Protein AF-W1NMY5-F1 (afdb_monomer)

Radius of gyration: 43.4 Å; Cα contacts (8 Å, |Δi|>4): 80; chains: 1; bounding box: 85×50×129 Å

Mean predicted aligned error: 15.58 Å

Nearest PDB structures (foldseek):
  3g6b-assembly1_B  TM=6.110E-01  e=5.376E+00  Thermotoga maritima

pLDDT: mean 74.25, std 14.51, range [40.91, 95.62]

Solvent-accessible surface area (backbone atoms only — not comparable to full-atom values): 8880 Å² total; per-residue (Å²): 126,64,67,64,58,52,50,52,48,57,69,36,95,68,11,83,88,34,68,75,36,53,55,42,55,57,51,40,54,59,50,50,52,56,57,65,51,65,79,53,67,64,84,82,57,58,66,71,58,32,52,48,42,20,53,49,13,50,54,45,26,56,51,30,68,69,44,83,81,67,41,67,62,50,24,51,51,20,46,50,36,18,52,54,20,47,51,55,45,53,56,38,50,56,53,49,51,53,50,50,53,51,50,53,51,51,52,52,49,52,53,51,48,54,48,52,54,51,50,54,52,49,54,53,49,54,56,49,54,57,51,52,52,58,52,50,52,52,52,51,59,62,62,72,67,64,73,90,68,72,64,66,64,61,62,71,67,75,79,118

InterPro domains:
  IPR005336 Mitochondrial pyruvate carrier [PF03650] (6-102)

Foldseek 3Di:
DVVVVVVCQCPPPCHPVDPNVVVLVVVVVVLVVLVVCVVPDLVPDDQVVLVCQLVQLVVQLVVQCVDPPRRVSSNVSSVSSNVSSVVSNVVNCVVVVVVVVVVVVVVVVVVVVVVVVVVVVVVVVVVVVVVVVVVVVVVVVVVVPPDPPPVVVVVVVVPD

Structure (mmCIF, N/CA/C/O backbone):
data_AF-W1NMY5-F1
#
_entry.id   AF-W1NMY5-F1
#
loop_
_atom_site.group_PDB
_atom_site.id
_atom_site.type_symbol
_atom_site.label_atom_id
_atom_site.label_alt_id
_atom_site.label_comp_id
_atom_site.label_asym_id
_atom_site.label_entity_i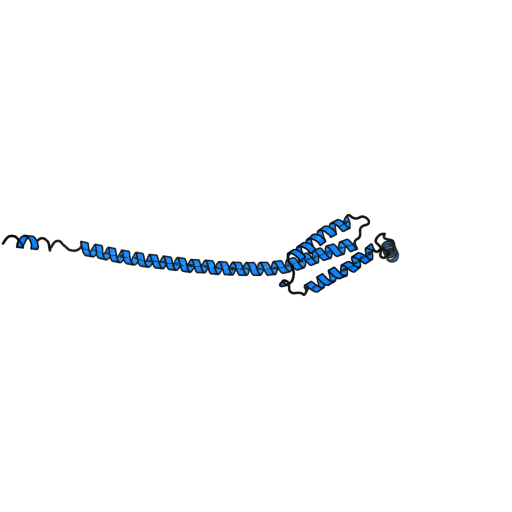d
_atom_site.label_seq_id
_atom_site.pdbx_PDB_ins_code
_atom_site.Cartn_x
_atom_site.Cartn_y
_atom_site.Cartn_z
_atom_site.occupancy
_atom_site.B_iso_or_equiv
_atom_site.auth_seq_id
_atom_site.auth_comp_id
_atom_site.auth_asym_id
_atom_site.auth_atom_id
_atom_site.pdbx_PDB_model_num
ATOM 1 N N . MET A 1 1 ? 9.722 -13.259 -41.311 1.00 47.62 1 MET A N 1
ATOM 2 C CA . MET A 1 1 ? 9.872 -11.933 -40.653 1.00 47.62 1 MET A CA 1
ATOM 3 C C . MET A 1 1 ? 10.297 -11.984 -39.169 1.00 47.62 1 MET A C 1
ATOM 5 O O . MET A 1 1 ? 10.296 -10.944 -38.522 1.00 47.62 1 MET A O 1
ATOM 9 N N . ALA A 1 2 ? 10.711 -13.133 -38.611 1.00 52.50 2 ALA A N 1
ATOM 10 C CA . ALA A 1 2 ? 11.241 -13.202 -37.238 1.00 52.50 2 ALA A CA 1
ATOM 11 C C . ALA A 1 2 ? 12.734 -12.809 -37.148 1.00 52.50 2 ALA A C 1
ATOM 13 O O . ALA A 1 2 ? 13.127 -12.108 -36.220 1.00 52.50 2 ALA A O 1
ATOM 14 N N . GLY A 1 3 ? 13.543 -13.171 -38.155 1.00 55.91 3 GLY A N 1
ATOM 15 C CA . GLY A 1 3 ? 14.987 -12.889 -38.183 1.00 55.91 3 GLY A CA 1
ATOM 16 C C . GLY A 1 3 ? 15.341 -11.398 -38.165 1.00 55.91 3 GLY A C 1
ATOM 17 O O . GLY A 1 3 ? 16.210 -10.992 -37.406 1.00 55.91 3 GLY A O 1
ATOM 18 N N . ALA A 1 4 ? 14.601 -10.559 -38.901 1.00 59.00 4 ALA A N 1
ATOM 19 C CA . ALA A 1 4 ? 14.847 -9.112 -38.953 1.00 59.00 4 ALA A CA 1
ATOM 20 C C . ALA A 1 4 ? 14.563 -8.401 -37.616 1.00 59.00 4 ALA A C 1
ATOM 22 O O . ALA A 1 4 ? 15.298 -7.496 -37.228 1.00 59.00 4 ALA A O 1
ATOM 23 N N . LYS A 1 5 ? 13.535 -8.839 -36.871 1.00 58.06 5 LYS A N 1
ATOM 24 C CA . LYS A 1 5 ? 13.238 -8.309 -35.529 1.00 58.06 5 LYS A CA 1
ATOM 25 C C . LYS A 1 5 ? 14.275 -8.762 -34.501 1.00 58.06 5 LYS A C 1
ATOM 27 O O . 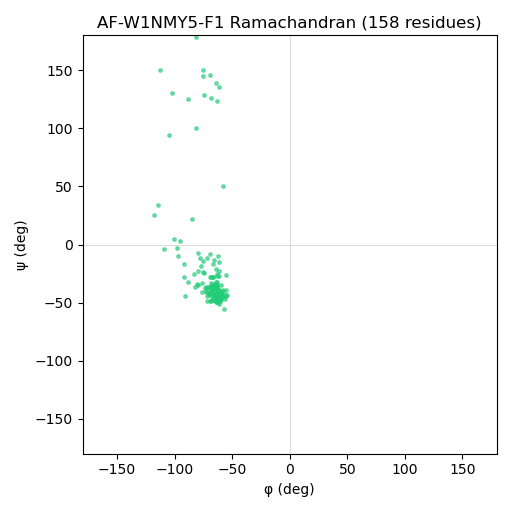LYS A 1 5 ? 14.655 -7.973 -33.644 1.00 58.06 5 LYS A O 1
ATOM 32 N N . LEU A 1 6 ? 14.770 -9.997 -34.619 1.00 60.41 6 LEU A N 1
ATOM 33 C CA . LEU A 1 6 ? 15.844 -10.513 -33.770 1.00 60.41 6 LEU A CA 1
ATOM 34 C C . LEU A 1 6 ? 17.173 -9.782 -34.038 1.00 60.41 6 LEU A C 1
ATOM 36 O O . LEU A 1 6 ? 17.835 -9.372 -33.092 1.00 60.41 6 LEU A O 1
ATOM 40 N N . GLN A 1 7 ? 17.521 -9.532 -35.307 1.00 58.66 7 GLN A N 1
ATOM 41 C CA . GLN A 1 7 ? 18.692 -8.730 -35.694 1.00 58.66 7 GLN A CA 1
ATOM 42 C C . GLN A 1 7 ? 18.581 -7.273 -35.225 1.00 58.66 7 GLN A C 1
ATOM 44 O O . GLN A 1 7 ? 19.566 -6.707 -34.755 1.00 58.66 7 GLN A O 1
ATOM 49 N N . ALA A 1 8 ? 17.389 -6.673 -35.304 1.00 59.28 8 ALA A N 1
ATOM 50 C CA . ALA A 1 8 ? 17.136 -5.322 -34.802 1.00 59.28 8 ALA A CA 1
ATOM 51 C C . ALA A 1 8 ? 17.247 -5.233 -33.267 1.00 59.28 8 ALA A C 1
ATOM 53 O O . ALA A 1 8 ? 17.790 -4.260 -32.750 1.00 59.28 8 ALA A O 1
ATOM 54 N N . LEU A 1 9 ? 16.800 -6.262 -32.536 1.00 60.66 9 LEU A N 1
ATOM 55 C CA . LEU A 1 9 ? 17.002 -6.379 -31.085 1.00 60.66 9 LEU A CA 1
ATOM 56 C C . LEU A 1 9 ? 18.479 -6.619 -30.720 1.00 60.66 9 LEU A C 1
ATOM 58 O O . LEU A 1 9 ? 18.944 -6.132 -29.691 1.00 60.66 9 LEU A O 1
ATOM 62 N N . TRP A 1 10 ? 19.227 -7.329 -31.569 1.00 58.88 10 TRP A N 1
ATOM 63 C CA . TRP A 1 10 ? 20.645 -7.649 -31.364 1.00 58.88 10 TRP A CA 1
ATOM 64 C C . TRP A 1 10 ? 21.587 -6.466 -31.630 1.00 58.88 10 TRP A C 1
ATOM 66 O O . TRP A 1 10 ? 22.610 -6.332 -30.959 1.00 58.88 10 TRP A O 1
ATOM 76 N N . ASN A 1 11 ? 21.236 -5.599 -32.584 1.00 58.00 11 ASN A N 1
ATOM 77 C CA . ASN A 1 11 ? 22.013 -4.412 -32.958 1.00 58.00 11 ASN A CA 1
ATOM 78 C C . ASN A 1 11 ? 21.540 -3.120 -32.265 1.00 58.00 11 ASN A C 1
ATOM 80 O O . ASN A 1 11 ? 22.076 -2.048 -32.539 1.00 58.00 11 ASN A O 1
ATOM 84 N N . HIS A 1 12 ? 20.548 -3.190 -31.371 1.00 60.50 12 HIS A N 1
ATOM 85 C CA . HIS A 1 12 ? 20.097 -2.025 -30.611 1.00 60.50 12 HIS A CA 1
ATOM 86 C C . HIS A 1 12 ? 21.233 -1.519 -29.690 1.00 60.50 12 HIS A C 1
ATOM 88 O O . HIS A 1 12 ? 21.888 -2.339 -29.043 1.00 60.50 12 HIS A O 1
ATOM 94 N N . PRO A 1 13 ? 21.460 -0.196 -29.546 1.00 56.16 13 PRO A N 1
ATOM 95 C CA . PRO A 1 13 ? 22.507 0.355 -28.666 1.00 56.16 13 PRO A CA 1
ATOM 96 C C . PRO A 1 13 ? 22.315 -0.003 -27.176 1.00 56.16 13 PRO A C 1
ATOM 98 O O . PRO A 1 13 ? 23.243 0.093 -26.379 1.00 56.16 13 PRO A O 1
ATOM 101 N N . ALA A 1 14 ? 21.123 -0.482 -26.805 1.00 53.84 14 ALA A N 1
ATOM 102 C CA . ALA A 1 14 ? 20.806 -1.102 -25.512 1.00 53.84 14 ALA A CA 1
ATOM 103 C C . ALA A 1 14 ? 20.433 -2.599 -25.646 1.00 53.84 14 ALA A C 1
ATOM 105 O O . ALA A 1 14 ? 19.525 -3.083 -24.974 1.00 53.84 14 ALA A O 1
ATOM 106 N N . GLY A 1 15 ? 21.051 -3.303 -26.594 1.00 54.94 15 GLY A N 1
ATOM 107 C CA . GLY A 1 15 ? 20.841 -4.726 -26.861 1.00 54.94 15 GLY A CA 1
ATOM 108 C C . GLY A 1 15 ? 21.636 -5.647 -25.920 1.00 54.94 15 GLY A C 1
ATOM 109 O O . GLY A 1 15 ? 22.427 -5.177 -25.101 1.00 54.94 15 GLY A O 1
ATOM 110 N N . PRO A 1 16 ? 21.490 -6.977 -26.053 1.00 56.91 16 PRO A N 1
ATOM 111 C CA . PRO A 1 16 ? 22.089 -7.979 -25.157 1.00 56.91 16 PRO A CA 1
ATOM 112 C C . PRO A 1 16 ? 23.629 -7.997 -25.131 1.00 56.91 16 PRO A C 1
ATOM 114 O O . PRO A 1 16 ? 24.220 -8.653 -24.273 1.00 56.91 16 PRO A O 1
ATOM 117 N N . LYS A 1 17 ? 24.283 -7.262 -26.041 1.00 54.94 17 LYS A N 1
ATOM 118 C CA . LYS A 1 17 ? 25.737 -7.044 -26.066 1.00 54.94 17 LYS A CA 1
ATOM 119 C C . LYS A 1 17 ? 26.235 -6.005 -25.053 1.00 54.94 17 LYS A C 1
ATOM 121 O O . LYS A 1 17 ? 27.443 -5.900 -24.874 1.00 54.94 17 LYS A O 1
ATOM 126 N N . THR A 1 18 ? 25.359 -5.226 -24.411 1.00 60.62 18 THR A N 1
ATOM 127 C CA . THR A 1 18 ? 25.775 -4.145 -23.502 1.00 60.62 18 THR A CA 1
ATOM 128 C C . THR A 1 18 ? 25.399 -4.426 -22.046 1.00 60.62 18 THR A C 1
ATOM 130 O O . THR A 1 18 ? 24.387 -5.065 -21.742 1.00 60.62 18 THR A O 1
ATOM 133 N N . ILE A 1 19 ? 26.207 -3.905 -21.112 1.00 61.94 19 ILE A N 1
ATOM 134 C CA . ILE A 1 19 ? 25.960 -3.987 -19.659 1.00 61.94 19 ILE A CA 1
ATOM 135 C C . ILE A 1 19 ? 24.575 -3.426 -19.283 1.00 61.94 19 ILE A C 1
ATOM 137 O O . ILE A 1 19 ? 23.961 -3.861 -18.312 1.00 61.94 19 ILE A O 1
ATOM 141 N N . HIS A 1 20 ? 24.038 -2.510 -20.095 1.00 63.06 20 HIS A N 1
ATOM 142 C CA . HIS A 1 20 ? 22.727 -1.892 -19.914 1.00 63.06 20 HIS A CA 1
ATOM 143 C C . HIS A 1 20 ? 21.548 -2.863 -20.068 1.00 63.06 20 HIS A C 1
ATOM 145 O O . HIS A 1 20 ? 20.454 -2.529 -19.617 1.00 63.06 20 HIS A O 1
ATOM 151 N N . PHE A 1 21 ? 21.746 -4.047 -20.657 1.00 63.41 21 PHE A N 1
ATOM 152 C CA . PHE A 1 21 ? 20.745 -5.117 -20.693 1.00 63.41 21 PHE A CA 1
ATOM 153 C C . PHE A 1 21 ? 20.889 -6.078 -19.503 1.00 63.41 21 PHE A C 1
ATOM 155 O O . PHE A 1 21 ? 19.900 -6.411 -18.846 1.00 63.41 21 PHE A O 1
ATOM 162 N N . TRP A 1 22 ? 22.118 -6.483 -19.177 1.00 65.25 22 TRP A N 1
ATOM 163 C CA . TRP A 1 22 ? 22.388 -7.438 -18.098 1.00 65.25 22 TRP A CA 1
ATOM 164 C C . TRP A 1 22 ? 22.197 -6.836 -16.703 1.00 65.25 22 TRP A C 1
ATOM 166 O O . TRP A 1 22 ? 21.595 -7.480 -15.849 1.00 65.25 22 TRP A O 1
ATOM 176 N N . ALA A 1 23 ? 22.611 -5.588 -16.468 1.00 70.31 23 ALA A N 1
ATOM 177 C CA . ALA A 1 23 ? 22.479 -4.952 -15.155 1.00 70.31 23 ALA A CA 1
ATOM 178 C C . ALA A 1 23 ? 21.009 -4.815 -14.687 1.00 70.31 23 ALA A C 1
ATOM 180 O O . ALA A 1 23 ? 20.710 -5.203 -13.555 1.00 70.31 23 ALA A O 1
ATOM 181 N N . PRO A 1 24 ? 20.045 -4.365 -15.521 1.00 69.06 24 PRO A N 1
ATOM 182 C CA . PRO A 1 24 ? 18.628 -4.410 -15.155 1.00 69.06 24 PRO A CA 1
ATOM 183 C C . PRO A 1 24 ? 18.091 -5.837 -15.015 1.00 69.06 24 PRO A C 1
ATOM 185 O O . PRO A 1 24 ? 17.260 -6.086 -14.147 1.00 69.06 24 PRO A O 1
ATOM 188 N N . THR A 1 25 ? 18.589 -6.783 -15.814 1.00 69.38 25 THR A N 1
ATOM 189 C CA . THR A 1 25 ? 18.195 -8.200 -15.729 1.00 69.38 25 THR A CA 1
ATOM 190 C C . THR A 1 25 ? 18.610 -8.827 -14.395 1.00 69.38 25 THR A C 1
ATOM 192 O O . THR A 1 25 ? 17.816 -9.534 -13.786 1.00 69.38 25 THR A O 1
ATOM 195 N N . PHE A 1 26 ? 19.781 -8.492 -13.848 1.00 71.31 26 PHE A N 1
ATOM 196 C CA . PHE A 1 26 ? 20.136 -8.882 -12.477 1.00 71.31 26 PHE A CA 1
ATOM 197 C C . PHE A 1 26 ? 19.275 -8.170 -11.425 1.00 71.31 26 PHE A C 1
ATOM 199 O O . PHE A 1 26 ? 18.886 -8.776 -10.425 1.00 71.31 26 PHE A O 1
ATOM 206 N N . LYS A 1 27 ? 18.891 -6.909 -11.667 1.00 72.62 27 LYS A N 1
ATOM 207 C CA . LYS A 1 27 ? 17.972 -6.163 -10.789 1.00 72.62 27 LYS A CA 1
ATOM 208 C C . LYS A 1 27 ? 16.573 -6.796 -10.718 1.00 72.62 27 LYS A C 1
ATOM 210 O O . LYS A 1 27 ? 15.901 -6.662 -9.692 1.00 72.62 27 LYS A O 1
ATOM 215 N N . TRP A 1 28 ? 16.148 -7.545 -11.740 1.00 73.88 28 TRP A N 1
ATOM 216 C CA . TRP A 1 28 ? 14.925 -8.352 -11.669 1.00 73.88 28 TRP A CA 1
ATOM 217 C C . TRP A 1 28 ? 14.974 -9.428 -10.588 1.00 73.88 28 TRP A C 1
ATOM 219 O O . TRP A 1 28 ? 13.925 -9.730 -10.030 1.00 73.88 28 TRP A O 1
ATOM 229 N N . GLY A 1 29 ? 16.153 -9.933 -10.208 1.00 78.62 29 GLY A N 1
ATOM 230 C CA . GLY A 1 29 ? 16.286 -10.862 -9.081 1.00 78.62 29 GLY A CA 1
ATOM 231 C C . GLY A 1 29 ? 15.753 -10.276 -7.768 1.00 78.62 29 GLY A C 1
ATOM 232 O O . GLY A 1 29 ? 15.033 -10.949 -7.035 1.00 78.62 29 GLY A O 1
ATOM 233 N N . ILE A 1 30 ? 15.997 -8.983 -7.522 1.00 72.69 30 ILE A N 1
ATOM 234 C CA . ILE A 1 30 ? 15.481 -8.263 -6.343 1.00 72.69 30 ILE A CA 1
ATOM 235 C C . ILE A 1 30 ? 13.956 -8.119 -6.423 1.00 72.69 30 ILE A C 1
ATOM 237 O O . ILE A 1 30 ? 13.250 -8.288 -5.431 1.00 72.69 30 ILE A O 1
ATOM 241 N N . SER A 1 31 ? 13.428 -7.836 -7.615 1.00 72.75 31 SER A N 1
ATOM 242 C CA . SER A 1 31 ? 11.978 -7.723 -7.813 1.00 72.75 31 SER A CA 1
ATOM 243 C C . SER A 1 31 ? 11.281 -9.074 -7.648 1.00 72.75 31 SER A C 1
ATOM 245 O O . SER A 1 31 ? 10.222 -9.137 -7.033 1.00 72.75 31 SER A O 1
ATOM 247 N N . LEU A 1 32 ? 11.892 -10.161 -8.127 1.00 77.44 32 LEU A N 1
ATOM 248 C CA . LEU A 1 32 ? 11.370 -11.518 -7.978 1.00 77.44 32 LEU A CA 1
ATOM 249 C C . LEU A 1 32 ? 11.393 -11.972 -6.511 1.00 77.44 32 LEU A C 1
ATOM 251 O O . LEU A 1 32 ? 10.416 -12.548 -6.039 1.00 77.44 32 LEU A O 1
ATOM 255 N N . ALA A 1 33 ? 12.451 -11.637 -5.764 1.00 76.69 33 ALA A N 1
ATOM 256 C CA . ALA A 1 33 ? 12.513 -11.853 -4.318 1.00 76.69 33 ALA A CA 1
ATOM 257 C C . ALA A 1 33 ? 11.410 -11.075 -3.572 1.00 76.69 33 ALA A C 1
ATOM 259 O O . ALA A 1 33 ? 10.728 -11.637 -2.717 1.00 76.69 33 ALA A O 1
ATOM 260 N N . ASN A 1 34 ? 11.153 -9.818 -3.954 1.00 72.38 34 ASN A N 1
ATOM 261 C CA . ASN A 1 34 ? 10.051 -9.025 -3.397 1.00 72.38 34 ASN A CA 1
ATOM 262 C C . ASN A 1 34 ? 8.665 -9.618 -3.697 1.00 72.38 34 ASN A C 1
ATOM 264 O O . ASN A 1 34 ? 7.762 -9.508 -2.865 1.00 72.38 34 ASN A O 1
ATOM 268 N N . VAL A 1 35 ? 8.485 -10.234 -4.871 1.00 74.88 35 VAL A N 1
ATOM 269 C CA . VAL A 1 35 ? 7.246 -10.943 -5.228 1.00 74.88 35 VAL A CA 1
ATOM 270 C C . VAL A 1 35 ? 7.100 -12.228 -4.416 1.00 74.88 35 VAL A C 1
ATOM 272 O O . VAL A 1 35 ? 6.019 -12.492 -3.895 1.00 74.88 35 VAL A O 1
ATOM 275 N N . ALA A 1 36 ? 8.168 -13.013 -4.252 1.00 77.88 36 ALA A N 1
ATOM 276 C CA . ALA A 1 36 ? 8.145 -14.213 -3.413 1.00 77.88 36 ALA A CA 1
ATOM 277 C C . ALA A 1 36 ? 7.788 -13.879 -1.951 1.00 77.88 36 ALA A C 1
ATOM 279 O O . ALA A 1 36 ? 7.033 -14.605 -1.297 1.00 77.88 36 ALA A O 1
ATOM 280 N N . ASP A 1 37 ? 8.233 -12.716 -1.474 1.00 72.19 37 ASP A N 1
ATOM 281 C CA . ASP A 1 37 ? 7.919 -12.194 -0.146 1.00 72.19 37 ASP A CA 1
ATOM 282 C C . ASP A 1 37 ? 6.454 -11.759 0.034 1.00 72.19 37 ASP A C 1
ATOM 284 O O . ASP A 1 37 ? 6.019 -11.543 1.166 1.00 72.19 37 ASP A O 1
ATOM 288 N N . PHE A 1 38 ? 5.632 -11.725 -1.023 1.00 68.94 38 PHE A N 1
ATOM 289 C CA . PHE A 1 38 ? 4.189 -11.476 -0.894 1.00 68.94 38 PHE A CA 1
ATOM 290 C C . PHE A 1 38 ? 3.458 -12.527 -0.060 1.00 68.94 38 PHE A C 1
ATOM 292 O O . PHE A 1 38 ? 2.383 -12.242 0.478 1.00 68.94 38 PHE A O 1
ATOM 299 N N . SER A 1 39 ? 4.022 -13.725 0.058 1.00 70.50 39 SER A N 1
ATOM 300 C CA . SER A 1 39 ? 3.459 -14.804 0.871 1.00 70.50 39 SER A CA 1
ATOM 301 C C . SER A 1 39 ? 3.673 -14.581 2.374 1.00 70.50 39 SER A C 1
ATOM 303 O O . SER A 1 39 ? 3.017 -15.228 3.188 1.00 70.50 39 SER A O 1
ATOM 305 N N . LYS A 1 40 ? 4.559 -13.653 2.770 1.00 71.50 40 LYS A N 1
ATOM 306 C CA . LYS A 1 40 ? 4.840 -13.353 4.180 1.00 71.50 40 LYS A CA 1
ATOM 307 C C . LYS A 1 40 ? 3.704 -12.539 4.825 1.00 71.50 40 LYS A C 1
ATOM 309 O O . LYS A 1 40 ? 3.016 -11.768 4.146 1.00 71.50 40 LYS A O 1
ATOM 314 N N . PRO A 1 41 ? 3.487 -12.690 6.147 1.00 69.12 41 PRO A N 1
ATOM 315 C CA . PRO A 1 41 ? 2.426 -11.983 6.850 1.00 69.12 41 PRO A CA 1
ATOM 316 C C . PRO A 1 41 ? 2.622 -10.458 6.767 1.00 69.12 41 PRO A C 1
ATOM 318 O O . PRO A 1 41 ? 3.731 -9.962 6.998 1.00 69.12 41 PRO A O 1
ATOM 321 N N . PRO A 1 42 ? 1.550 -9.689 6.487 1.00 64.81 42 PRO A N 1
ATOM 322 C CA . PRO A 1 42 ? 1.621 -8.245 6.266 1.00 64.81 42 PRO A CA 1
ATOM 323 C C . PRO A 1 42 ? 2.042 -7.453 7.508 1.00 64.81 42 PRO A C 1
ATOM 325 O O . PRO A 1 42 ? 2.391 -6.281 7.396 1.00 64.81 42 PRO A O 1
ATOM 328 N N . GLU A 1 43 ? 2.042 -8.066 8.689 1.00 63.97 43 GLU A N 1
ATOM 329 C CA . GLU A 1 43 ? 2.468 -7.454 9.951 1.00 63.97 43 GLU A CA 1
ATOM 330 C C . GLU A 1 43 ? 3.970 -7.152 9.969 1.00 63.97 43 GLU A C 1
ATOM 332 O O . GLU A 1 43 ? 4.353 -6.083 10.438 1.00 63.97 43 GLU A O 1
ATOM 337 N N . LYS A 1 44 ? 4.801 -8.002 9.346 1.00 67.50 44 LYS A N 1
ATOM 338 C CA . LYS A 1 44 ? 6.268 -7.844 9.314 1.00 67.50 44 LYS A CA 1
ATOM 339 C C . LYS A 1 44 ? 6.778 -6.824 8.284 1.00 67.50 44 LYS A C 1
ATOM 341 O O . LYS A 1 44 ? 7.963 -6.519 8.264 1.00 67.50 44 LYS A O 1
ATOM 346 N N . ILE A 1 45 ? 5.904 -6.302 7.424 1.00 70.38 45 ILE A N 1
ATOM 347 C CA . ILE A 1 45 ? 6.279 -5.402 6.321 1.00 70.38 45 ILE A CA 1
ATOM 348 C C . ILE A 1 45 ? 6.291 -3.940 6.794 1.00 70.38 45 ILE A C 1
ATOM 350 O O . ILE A 1 45 ? 5.285 -3.448 7.292 1.00 70.38 45 ILE A O 1
ATOM 354 N N . SER A 1 46 ? 7.386 -3.200 6.631 1.00 77.56 46 SER A N 1
ATOM 355 C CA . SER A 1 46 ? 7.462 -1.800 7.084 1.00 77.56 46 SER A CA 1
ATOM 356 C C . SER A 1 46 ? 6.672 -0.836 6.175 1.00 77.56 46 SER A C 1
ATOM 358 O O . SER A 1 46 ? 6.863 -0.818 4.960 1.00 77.56 46 SER A O 1
ATOM 360 N N . TYR A 1 47 ? 5.790 -0.007 6.755 1.00 77.94 47 TYR A N 1
ATOM 361 C CA . TYR A 1 47 ? 5.010 1.021 6.039 1.00 77.94 47 TYR A CA 1
ATOM 362 C C . TYR A 1 47 ? 5.873 2.037 5.269 1.00 77.94 47 TYR A C 1
ATOM 364 O O . TYR A 1 47 ? 5.674 2.174 4.059 1.00 77.94 47 TYR A O 1
ATOM 372 N N . PRO A 1 48 ? 6.831 2.739 5.911 1.00 81.56 48 PRO A N 1
ATOM 373 C CA . PRO A 1 48 ? 7.654 3.730 5.218 1.00 81.56 48 PRO A CA 1
ATOM 374 C C . PRO A 1 48 ? 8.514 3.097 4.123 1.00 81.56 48 PRO A C 1
ATOM 376 O O . PRO A 1 48 ? 8.715 3.708 3.078 1.00 81.56 48 PRO A O 1
ATOM 379 N N . GLN A 1 49 ? 8.953 1.850 4.315 1.00 82.00 49 GLN A N 1
ATOM 380 C CA . GLN A 1 49 ? 9.731 1.122 3.316 1.00 82.00 49 GLN A CA 1
ATOM 381 C C . GLN A 1 49 ? 8.909 0.837 2.054 1.00 82.00 49 GLN A C 1
ATOM 383 O O . GLN A 1 49 ? 9.369 1.130 0.956 1.00 82.00 49 GLN A O 1
ATOM 388 N N . GLN A 1 50 ? 7.678 0.334 2.186 1.00 84.06 50 GLN A N 1
ATOM 389 C CA . GLN A 1 50 ? 6.839 0.049 1.016 1.00 84.06 50 GLN A CA 1
ATOM 390 C C . GLN A 1 50 ? 6.402 1.310 0.276 1.00 84.06 50 GLN A C 1
ATOM 392 O O . GLN A 1 50 ? 6.342 1.304 -0.953 1.00 84.06 50 GLN A O 1
ATOM 397 N N . ILE A 1 51 ? 6.142 2.396 1.007 1.00 86.75 51 ILE A N 1
ATOM 398 C CA . ILE A 1 51 ? 5.863 3.704 0.406 1.00 86.75 51 ILE A CA 1
ATOM 399 C C . ILE A 1 51 ? 7.097 4.198 -0.352 1.00 86.75 51 ILE A C 1
ATOM 401 O O . ILE A 1 51 ? 6.978 4.591 -1.509 1.00 86.75 51 ILE A O 1
ATOM 405 N N . ALA A 1 52 ? 8.290 4.112 0.244 1.00 88.44 52 ALA A N 1
ATOM 406 C CA . ALA A 1 52 ? 9.532 4.486 -0.423 1.00 88.44 52 ALA A CA 1
ATOM 407 C C . ALA A 1 52 ? 9.776 3.651 -1.691 1.00 88.44 52 ALA A C 1
ATOM 409 O O . ALA A 1 52 ? 10.099 4.217 -2.733 1.00 88.44 52 ALA A O 1
ATOM 410 N N . VAL A 1 53 ? 9.564 2.331 -1.653 1.00 86.88 53 VAL A N 1
ATOM 411 C CA . VAL A 1 53 ? 9.703 1.447 -2.828 1.00 86.88 53 VAL A CA 1
ATOM 412 C C . VAL A 1 53 ? 8.696 1.806 -3.924 1.00 86.88 53 VAL A C 1
ATOM 414 O O . VAL A 1 53 ? 9.070 1.896 -5.093 1.00 86.88 53 VAL A O 1
ATOM 417 N N . ALA A 1 54 ? 7.439 2.075 -3.565 1.00 88.00 54 ALA A N 1
ATOM 418 C CA . ALA A 1 54 ? 6.422 2.488 -4.527 1.00 88.00 54 ALA A CA 1
ATOM 419 C C . ALA A 1 54 ? 6.763 3.844 -5.174 1.00 88.00 54 ALA A C 1
ATOM 421 O O . ALA A 1 54 ? 6.776 3.960 -6.400 1.00 88.00 54 ALA A O 1
ATOM 422 N N . CYS A 1 55 ? 7.103 4.851 -4.364 1.00 88.50 55 CYS A N 1
ATOM 423 C CA . CYS A 1 55 ? 7.448 6.192 -4.837 1.00 88.50 55 CYS A CA 1
ATOM 424 C C . CYS A 1 55 ? 8.707 6.185 -5.707 1.00 88.50 55 CYS A C 1
ATOM 426 O O . CYS A 1 55 ? 8.713 6.757 -6.798 1.00 88.50 55 CYS A O 1
ATOM 428 N N . THR A 1 56 ? 9.764 5.503 -5.261 1.00 88.50 56 THR A N 1
ATOM 429 C CA . THR A 1 56 ? 10.995 5.373 -6.048 1.00 88.50 56 THR A CA 1
ATOM 430 C C . THR A 1 56 ? 10.732 4.628 -7.354 1.00 88.50 56 THR A C 1
ATOM 432 O O . THR A 1 56 ? 11.152 5.111 -8.402 1.00 88.50 56 THR A O 1
ATOM 435 N N . GLY A 1 57 ? 9.959 3.538 -7.345 1.00 87.88 57 GLY A N 1
ATOM 436 C CA . GLY A 1 57 ? 9.553 2.837 -8.564 1.00 87.88 57 GLY A CA 1
ATOM 437 C C . GLY A 1 57 ? 8.864 3.756 -9.581 1.00 87.88 57 GLY A C 1
ATOM 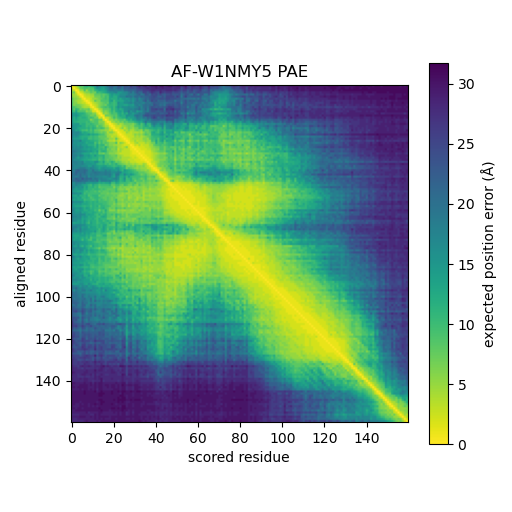438 O O . GLY A 1 57 ? 9.213 3.735 -10.760 1.00 87.88 57 GLY A O 1
ATOM 439 N N . VAL A 1 58 ? 7.952 4.632 -9.147 1.00 89.06 58 VAL A N 1
ATOM 440 C CA . VAL A 1 58 ? 7.267 5.591 -10.038 1.00 89.06 58 VAL A CA 1
ATOM 441 C C . VAL A 1 58 ? 8.230 6.647 -10.595 1.00 89.06 58 VAL A C 1
ATOM 443 O O . VAL A 1 58 ? 8.251 6.884 -11.806 1.00 89.06 58 VAL A O 1
ATOM 446 N N . ILE A 1 59 ? 9.063 7.248 -9.739 1.00 89.62 59 ILE A N 1
ATOM 447 C CA . ILE A 1 59 ? 10.029 8.284 -10.143 1.00 89.62 59 ILE A CA 1
ATOM 448 C C . ILE A 1 59 ? 11.022 7.719 -11.165 1.00 89.62 59 ILE A C 1
ATOM 450 O O . ILE A 1 59 ? 11.224 8.293 -12.239 1.00 89.62 59 ILE A O 1
ATOM 454 N N . TRP A 1 60 ? 11.599 6.553 -10.872 1.00 85.75 60 TRP A N 1
ATOM 455 C CA . TRP A 1 60 ? 12.562 5.901 -11.754 1.00 85.75 60 TRP A CA 1
ATOM 456 C C . TRP A 1 60 ? 11.922 5.368 -13.038 1.00 85.75 60 TRP A C 1
ATOM 458 O O . TRP A 1 60 ? 12.578 5.359 -14.082 1.00 85.75 60 TRP A O 1
ATOM 468 N N . SER A 1 61 ? 10.634 5.009 -13.011 1.00 85.69 61 SER A N 1
ATOM 469 C CA . SER A 1 61 ? 9.881 4.686 -14.230 1.00 85.69 61 SER A CA 1
ATOM 470 C C . SER A 1 61 ? 9.843 5.887 -15.175 1.00 85.69 61 SER A C 1
ATOM 472 O O . SER A 1 61 ? 10.214 5.754 -16.340 1.00 85.69 61 SER A O 1
ATOM 474 N N . ARG A 1 62 ? 9.513 7.089 -14.680 1.00 85.81 62 ARG A N 1
ATOM 475 C CA . ARG A 1 62 ? 9.546 8.309 -15.504 1.00 85.81 62 ARG A CA 1
ATOM 476 C C . ARG A 1 62 ? 10.955 8.596 -16.025 1.00 85.81 62 ARG A C 1
ATOM 478 O O . ARG A 1 62 ? 11.122 8.820 -17.223 1.00 85.81 62 ARG A O 1
ATOM 485 N N . TYR A 1 63 ? 11.962 8.528 -15.158 1.00 82.69 63 TYR A N 1
ATOM 486 C CA . TYR A 1 63 ? 13.346 8.847 -15.516 1.00 82.69 63 TYR A CA 1
ATOM 487 C C . TYR A 1 63 ? 13.911 7.902 -16.595 1.00 82.69 63 TYR A C 1
ATOM 489 O O . TYR A 1 63 ? 14.554 8.349 -17.544 1.00 82.69 63 TYR A O 1
ATOM 497 N N . SER A 1 64 ? 13.577 6.608 -16.535 1.00 80.88 64 SER A N 1
ATOM 498 C CA . SER A 1 64 ? 14.026 5.601 -17.513 1.00 80.88 64 SER A CA 1
ATOM 499 C C . SER A 1 64 ? 13.522 5.824 -18.949 1.00 80.88 64 SER A C 1
ATOM 501 O O . SER A 1 64 ? 14.136 5.337 -19.897 1.00 80.88 64 SER A O 1
ATOM 503 N N . THR A 1 65 ? 12.430 6.579 -19.121 1.00 78.38 65 THR A N 1
ATOM 504 C CA . THR A 1 65 ? 11.853 6.907 -20.441 1.00 78.38 65 THR A CA 1
ATOM 505 C C . THR A 1 65 ? 12.385 8.208 -21.042 1.00 78.38 65 THR A C 1
ATOM 507 O O . THR A 1 65 ? 12.227 8.430 -22.245 1.00 78.38 65 THR A O 1
ATOM 510 N N . ILE A 1 66 ? 13.007 9.055 -20.214 1.00 82.69 66 ILE A N 1
ATOM 511 C CA . ILE A 1 66 ? 13.582 10.350 -20.604 1.00 82.69 66 ILE A CA 1
ATOM 512 C C . ILE A 1 66 ? 15.035 10.179 -21.069 1.00 82.69 66 ILE A C 1
ATOM 514 O O . ILE A 1 66 ? 15.475 10.889 -21.968 1.00 82.69 66 ILE A O 1
ATOM 518 N N . ILE A 1 67 ? 15.771 9.221 -20.497 1.00 77.56 67 ILE A N 1
ATOM 519 C CA . ILE A 1 67 ? 17.156 8.930 -20.888 1.00 77.56 67 ILE A CA 1
ATOM 520 C C . ILE A 1 67 ? 17.186 8.319 -22.302 1.00 77.56 67 ILE A C 1
ATOM 522 O O . ILE A 1 67 ? 16.514 7.323 -22.576 1.00 77.56 67 ILE A O 1
ATOM 526 N N . ILE A 1 68 ? 17.983 8.913 -23.197 1.00 73.50 68 ILE A N 1
ATOM 527 C CA . ILE A 1 68 ? 18.219 8.442 -24.571 1.00 73.50 68 ILE A CA 1
ATOM 528 C C . ILE A 1 68 ? 19.592 7.744 -24.618 1.00 73.50 68 ILE A C 1
ATOM 530 O O . ILE A 1 68 ? 20.565 8.346 -24.166 1.00 73.50 68 ILE A O 1
ATOM 534 N N . PRO A 1 69 ? 19.713 6.521 -25.176 1.00 71.06 69 PRO A N 1
ATOM 535 C CA . PRO A 1 69 ? 18.659 5.697 -25.774 1.00 71.06 69 PRO A CA 1
ATOM 536 C C . PRO A 1 69 ? 17.751 5.027 -24.726 1.00 71.06 69 PRO A C 1
ATOM 538 O O . PRO A 1 69 ? 18.205 4.605 -23.663 1.00 71.06 69 PRO A O 1
ATOM 541 N N . LYS A 1 70 ? 16.456 4.893 -25.047 1.00 69.56 70 LYS A N 1
ATOM 542 C CA . LYS A 1 70 ? 15.437 4.368 -24.121 1.00 69.56 70 LYS A CA 1
ATOM 543 C C . LYS A 1 70 ? 15.720 2.913 -23.736 1.00 69.56 70 LYS A C 1
ATOM 545 O O . LYS A 1 70 ? 15.773 2.039 -24.603 1.00 69.56 70 LYS A O 1
ATOM 550 N N . ASN A 1 71 ? 15.830 2.645 -22.434 1.00 74.75 71 ASN A N 1
ATOM 551 C CA . ASN A 1 71 ? 16.049 1.301 -21.899 1.00 74.75 71 ASN A CA 1
ATOM 552 C C . ASN A 1 71 ? 14.760 0.728 -21.282 1.00 74.75 71 ASN A C 1
ATOM 554 O O . ASN A 1 71 ? 14.450 0.946 -20.109 1.00 74.75 71 ASN A O 1
ATOM 558 N N . TRP A 1 72 ? 14.014 -0.036 -22.083 1.00 74.56 72 TRP A N 1
ATOM 559 C CA . TRP A 1 72 ? 12.724 -0.623 -21.699 1.00 74.56 72 TRP A CA 1
ATOM 560 C C . TRP A 1 72 ? 12.811 -1.631 -20.542 1.00 74.56 72 TRP A C 1
ATOM 562 O O . TRP A 1 72 ? 11.854 -1.771 -19.783 1.00 74.56 72 TRP A O 1
ATOM 572 N N . ASN A 1 73 ? 13.955 -2.297 -20.353 1.00 76.50 73 ASN A N 1
ATOM 573 C CA . ASN A 1 73 ? 14.144 -3.239 -19.244 1.00 76.50 73 ASN A CA 1
ATOM 574 C C . ASN A 1 73 ? 14.212 -2.497 -17.895 1.00 76.50 73 ASN A C 1
ATOM 576 O O . ASN A 1 73 ? 13.549 -2.868 -16.925 1.00 76.50 73 ASN A O 1
ATOM 580 N N . LEU A 1 74 ? 14.930 -1.367 -17.867 1.00 76.44 74 LEU A N 1
ATOM 581 C CA . LEU A 1 74 ? 14.982 -0.488 -16.700 1.00 76.44 74 LEU A CA 1
ATOM 582 C C . LEU A 1 74 ? 13.602 0.106 -16.380 1.00 76.44 74 LEU A C 1
ATOM 584 O O . LEU A 1 74 ? 13.235 0.217 -15.214 1.00 76.44 74 LEU A O 1
ATOM 588 N N . PHE A 1 75 ? 12.813 0.450 -17.396 1.00 82.19 75 PHE A N 1
ATOM 589 C CA . PHE A 1 75 ? 11.430 0.875 -17.190 1.00 82.19 75 PHE A CA 1
ATOM 590 C C . PHE A 1 75 ? 10.591 -0.237 -16.548 1.00 82.19 75 PHE A C 1
ATOM 592 O O . PHE A 1 75 ? 9.976 -0.027 -15.503 1.00 82.19 75 PHE A O 1
ATOM 599 N N . SER A 1 76 ? 10.627 -1.444 -17.118 1.00 82.81 76 SER A N 1
ATOM 600 C CA . SER A 1 76 ? 9.795 -2.557 -16.661 1.00 82.81 76 SER A CA 1
ATOM 601 C C . SER A 1 76 ? 10.093 -2.980 -15.220 1.00 82.81 76 SER A C 1
ATOM 603 O O . SER A 1 76 ? 9.155 -3.258 -14.476 1.00 82.81 76 SER A O 1
ATOM 605 N N . VAL A 1 77 ? 11.363 -2.992 -14.795 1.00 82.75 77 VAL A N 1
ATOM 606 C CA . VAL A 1 77 ? 11.713 -3.342 -13.406 1.00 82.75 77 VAL A CA 1
ATOM 607 C C . VAL A 1 77 ? 11.229 -2.281 -12.410 1.00 82.75 77 VAL A C 1
ATOM 609 O O . VAL A 1 77 ? 10.759 -2.620 -11.329 1.00 82.75 77 VAL A O 1
ATOM 612 N N . ASN A 1 78 ? 11.277 -0.993 -12.766 1.00 85.62 78 ASN A N 1
ATOM 613 C CA . ASN A 1 78 ? 10.800 0.085 -11.892 1.00 85.62 78 ASN A CA 1
ATOM 614 C C . ASN A 1 78 ? 9.269 0.116 -11.793 1.00 85.62 78 ASN A C 1
ATOM 616 O O . ASN A 1 78 ? 8.738 0.319 -10.700 1.00 85.62 78 ASN A O 1
ATOM 620 N N . VAL A 1 79 ? 8.564 -0.176 -12.890 1.00 86.50 79 VAL A N 1
ATOM 621 C CA . VAL A 1 79 ? 7.104 -0.352 -12.883 1.00 86.50 79 VAL A CA 1
ATOM 622 C C . VAL A 1 79 ? 6.711 -1.574 -12.052 1.00 86.50 79 VAL A C 1
ATOM 624 O O . VAL A 1 79 ? 5.791 -1.489 -11.240 1.00 86.50 79 VAL A O 1
ATOM 627 N N . ALA A 1 80 ? 7.432 -2.691 -12.188 1.00 86.25 80 ALA A N 1
ATOM 628 C CA . ALA A 1 80 ? 7.210 -3.874 -11.361 1.00 86.25 80 ALA A CA 1
ATOM 629 C C . ALA A 1 80 ? 7.446 -3.570 -9.870 1.00 86.25 80 ALA A C 1
ATOM 631 O O . ALA A 1 80 ? 6.607 -3.908 -9.036 1.00 86.25 80 ALA A O 1
ATOM 632 N N . MET A 1 81 ? 8.522 -2.860 -9.511 1.00 85.62 81 MET A N 1
ATOM 633 C CA . MET A 1 81 ? 8.759 -2.415 -8.129 1.00 85.62 81 MET A CA 1
ATOM 634 C C . MET A 1 81 ? 7.645 -1.495 -7.609 1.00 85.62 81 MET A C 1
ATOM 636 O O . MET A 1 81 ? 7.176 -1.678 -6.487 1.00 85.62 81 MET A O 1
ATOM 640 N N . ALA A 1 82 ? 7.158 -0.558 -8.428 1.00 87.44 82 ALA A N 1
ATOM 641 C CA . ALA A 1 82 ? 6.034 0.299 -8.057 1.00 87.44 82 ALA A CA 1
ATOM 642 C C . ALA A 1 82 ? 4.755 -0.517 -7.805 1.00 87.44 82 ALA A C 1
ATOM 644 O O . ALA A 1 82 ? 4.101 -0.351 -6.774 1.00 87.44 82 ALA A O 1
ATOM 645 N N . GLY A 1 83 ? 4.428 -1.443 -8.712 1.00 87.81 83 GLY A N 1
ATOM 646 C CA . GLY A 1 83 ? 3.259 -2.315 -8.597 1.00 87.81 83 GLY A CA 1
ATOM 647 C C . GLY A 1 83 ? 3.335 -3.247 -7.389 1.00 87.81 83 GLY A C 1
ATOM 648 O O . GLY A 1 83 ? 2.366 -3.380 -6.641 1.00 87.81 83 GLY A O 1
ATOM 649 N N . THR A 1 84 ? 4.503 -3.844 -7.147 1.00 86.44 84 THR A N 1
ATOM 650 C CA . THR A 1 84 ? 4.722 -4.725 -5.995 1.00 86.44 84 THR A CA 1
ATOM 651 C C . THR A 1 84 ? 4.631 -3.974 -4.664 1.00 86.44 84 THR A C 1
ATOM 653 O O . THR A 1 84 ? 3.948 -4.440 -3.747 1.00 86.44 84 THR A O 1
ATOM 656 N N . GLY A 1 85 ? 5.228 -2.780 -4.571 1.00 84.69 85 GLY A N 1
ATOM 657 C CA . GLY A 1 85 ? 5.118 -1.894 -3.410 1.00 84.69 85 GLY A CA 1
ATOM 658 C C . GLY A 1 85 ? 3.672 -1.483 -3.119 1.00 84.69 85 GLY A C 1
ATOM 659 O O . GLY A 1 85 ? 3.200 -1.622 -1.988 1.00 84.69 85 GLY A O 1
ATOM 660 N N . LEU A 1 86 ? 2.936 -1.062 -4.153 1.00 86.19 86 LEU A N 1
ATOM 661 C CA . LEU A 1 86 ? 1.544 -0.626 -4.033 1.00 86.19 86 LEU A CA 1
ATOM 662 C C . LEU A 1 86 ? 0.600 -1.775 -3.647 1.00 86.19 86 LEU A C 1
ATOM 664 O O . LEU A 1 86 ? -0.319 -1.583 -2.845 1.00 86.19 86 LEU A O 1
ATOM 668 N N . TYR A 1 87 ? 0.839 -2.981 -4.167 1.00 85.06 87 TYR A N 1
ATOM 669 C CA . TYR A 1 87 ? 0.068 -4.170 -3.810 1.00 85.06 87 TYR A CA 1
ATOM 670 C C . TYR A 1 87 ? 0.242 -4.539 -2.330 1.00 85.06 87 TYR A C 1
ATOM 672 O O . TYR A 1 87 ? -0.747 -4.727 -1.611 1.00 85.06 87 TYR A O 1
ATOM 680 N N . GLN A 1 88 ? 1.489 -4.584 -1.844 1.00 82.25 88 GLN A N 1
ATOM 681 C CA . GLN A 1 88 ? 1.768 -4.851 -0.429 1.00 82.25 88 GLN A CA 1
ATOM 682 C C . GLN A 1 88 ? 1.173 -3.762 0.480 1.00 82.25 88 GLN A C 1
ATOM 684 O O . GLN A 1 88 ? 0.557 -4.080 1.501 1.00 82.25 88 GLN A O 1
ATOM 689 N N . LEU A 1 89 ? 1.282 -2.490 0.081 1.00 83.62 89 LEU A N 1
ATOM 690 C CA . LEU A 1 89 ? 0.708 -1.362 0.812 1.00 83.62 89 LEU A CA 1
ATOM 691 C C . LEU A 1 89 ? -0.822 -1.467 0.896 1.00 83.62 89 LEU A C 1
ATOM 693 O O . LEU A 1 89 ? -1.393 -1.348 1.979 1.00 83.62 89 LEU A O 1
ATOM 697 N N . SER A 1 90 ? -1.484 -1.791 -0.217 1.00 83.94 90 SER A N 1
ATOM 698 C CA . SER A 1 90 ? -2.940 -1.968 -0.282 1.00 83.94 90 SER A CA 1
ATOM 699 C C . SER A 1 90 ? -3.431 -3.074 0.656 1.00 83.94 90 SER A C 1
ATOM 701 O O . SER A 1 90 ? -4.434 -2.907 1.355 1.00 83.94 90 SER A O 1
ATOM 703 N N . ARG A 1 91 ? -2.717 -4.207 0.718 1.00 82.00 91 ARG A N 1
ATOM 704 C CA . ARG A 1 91 ? -3.035 -5.299 1.653 1.00 82.00 91 ARG A CA 1
ATOM 705 C C . ARG A 1 91 ? -2.908 -4.856 3.107 1.00 82.00 91 ARG A C 1
ATOM 707 O O . ARG A 1 91 ? -3.799 -5.151 3.903 1.00 82.00 91 ARG A O 1
ATOM 714 N N . LYS A 1 92 ? -1.837 -4.138 3.449 1.00 80.19 92 LYS A N 1
ATOM 715 C CA . LYS A 1 92 ? -1.583 -3.692 4.823 1.00 80.19 92 LYS A CA 1
ATOM 716 C C . LYS A 1 92 ? -2.588 -2.626 5.274 1.00 80.19 92 LYS A C 1
ATOM 718 O O . LYS A 1 92 ? -3.156 -2.764 6.355 1.00 80.19 92 LYS A O 1
ATOM 723 N N . ILE A 1 93 ? -2.924 -1.666 4.404 1.00 83.00 93 ILE A N 1
ATOM 724 C CA . ILE A 1 93 ? -3.959 -0.649 4.660 1.00 83.00 93 ILE A CA 1
ATOM 725 C C . ILE A 1 93 ? -5.306 -1.305 4.969 1.00 83.00 93 ILE A C 1
ATOM 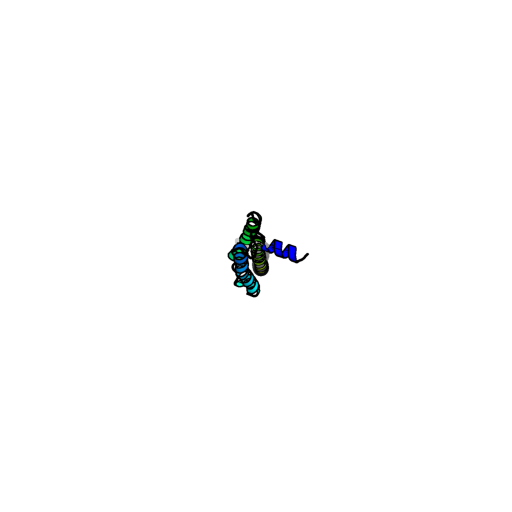727 O O . ILE A 1 93 ? -5.958 -0.922 5.934 1.00 83.00 93 ILE A O 1
ATOM 731 N N . ARG A 1 94 ? -5.723 -2.330 4.212 1.00 83.50 94 ARG A N 1
ATOM 732 C CA . ARG A 1 94 ? -6.989 -3.040 4.481 1.00 83.50 94 ARG A CA 1
ATOM 733 C C . ARG A 1 94 ? -7.011 -3.692 5.866 1.00 83.50 94 ARG A C 1
ATOM 735 O O . ARG A 1 94 ? -8.045 -3.669 6.531 1.00 83.50 94 ARG A O 1
ATOM 742 N N . VAL A 1 95 ? -5.893 -4.275 6.301 1.00 83.56 95 VAL A N 1
ATOM 743 C CA . VAL A 1 95 ? -5.775 -4.896 7.632 1.00 83.56 95 VAL A CA 1
ATOM 744 C C . VAL A 1 95 ? -5.815 -3.831 8.728 1.00 83.56 95 VAL A C 1
ATOM 746 O O . VAL A 1 95 ? -6.616 -3.941 9.654 1.00 83.56 95 VAL A O 1
ATOM 749 N N . THR A 1 96 ? -5.024 -2.766 8.595 1.00 82.50 96 THR A N 1
ATOM 750 C CA . THR A 1 96 ? -5.001 -1.663 9.564 1.00 82.50 96 THR A CA 1
ATOM 751 C C . THR A 1 96 ? -6.341 -0.931 9.631 1.00 82.50 96 THR A C 1
ATOM 753 O O . THR A 1 96 ? -6.828 -0.685 10.726 1.00 82.50 96 THR A O 1
ATOM 756 N N . ALA A 1 97 ? -7.006 -0.670 8.505 1.00 84.88 97 ALA A N 1
ATOM 757 C CA . ALA A 1 97 ? -8.334 -0.057 8.483 1.00 84.88 97 ALA A CA 1
ATOM 758 C C . ALA A 1 97 ? -9.368 -0.904 9.241 1.00 84.88 9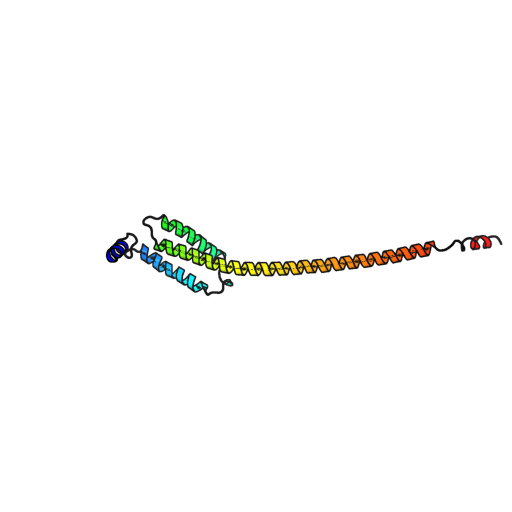7 ALA A C 1
ATOM 760 O O . ALA A 1 97 ? -10.150 -0.371 10.024 1.00 84.88 97 ALA A O 1
ATOM 761 N N . ARG A 1 98 ? -9.341 -2.236 9.082 1.00 85.00 98 ARG A N 1
ATOM 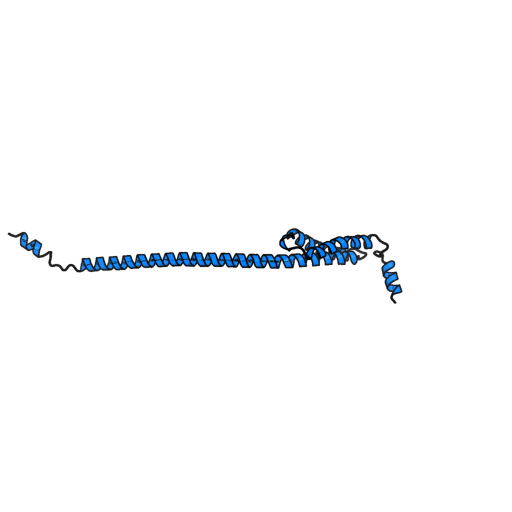762 C CA . ARG A 1 98 ? -10.202 -3.142 9.863 1.00 85.00 98 ARG A CA 1
ATOM 763 C C . ARG A 1 98 ? -9.894 -3.077 11.357 1.00 85.00 98 ARG A C 1
ATOM 765 O O . ARG A 1 98 ? -10.827 -3.078 12.156 1.00 85.00 98 ARG A O 1
ATOM 772 N N . ALA A 1 99 ? -8.617 -3.019 11.734 1.00 85.56 99 ALA A N 1
ATOM 773 C CA . ALA A 1 99 ? -8.212 -2.869 13.129 1.00 85.56 99 ALA A CA 1
ATOM 774 C C . ALA A 1 99 ? -8.686 -1.527 13.714 1.00 85.56 99 ALA A C 1
ATOM 776 O O . ALA A 1 99 ? -9.273 -1.515 14.792 1.00 85.56 99 ALA A O 1
ATOM 777 N N . ILE A 1 100 ? -8.536 -0.427 12.968 1.00 86.50 100 ILE A N 1
ATOM 778 C CA . ILE A 1 100 ? -9.017 0.908 13.351 1.00 86.50 100 ILE A CA 1
ATOM 779 C C . ILE A 1 100 ? -10.536 0.904 13.528 1.00 86.50 100 ILE A C 1
ATOM 781 O O . ILE A 1 100 ? -11.026 1.365 14.549 1.00 86.50 100 ILE A O 1
ATOM 785 N N . VAL A 1 101 ? -11.298 0.331 12.590 1.00 88.62 101 VAL A N 1
ATOM 786 C CA . VAL A 1 101 ? -12.766 0.255 12.702 1.00 88.62 101 VAL A CA 1
ATOM 787 C C . VAL A 1 101 ? -13.196 -0.577 13.915 1.00 88.62 101 VAL A C 1
ATOM 789 O O . VAL A 1 101 ? -14.158 -0.216 14.594 1.00 88.62 101 VAL A O 1
ATOM 792 N N . ARG A 1 102 ? -12.489 -1.675 14.220 1.00 89.12 102 ARG A N 1
ATOM 793 C CA . ARG A 1 102 ? -12.742 -2.479 15.429 1.00 89.12 102 ARG A CA 1
ATOM 794 C C . ARG A 1 102 ? -12.451 -1.686 16.699 1.00 89.12 102 ARG A C 1
ATOM 796 O O . ARG A 1 102 ? -13.288 -1.684 17.595 1.00 89.12 102 ARG A O 1
ATOM 803 N N . TYR A 1 103 ? -11.323 -0.982 16.743 1.00 86.25 103 TYR A N 1
ATOM 804 C CA . TYR A 1 103 ? -10.968 -0.112 17.860 1.00 86.25 103 TYR A CA 1
ATOM 805 C C . TYR A 1 103 ? -12.003 1.003 18.053 1.00 86.25 103 TYR A C 1
ATOM 807 O O . TYR A 1 103 ? -12.515 1.189 19.152 1.00 86.25 103 TYR A O 1
ATOM 815 N N . GLN A 1 104 ? -12.395 1.670 16.967 1.00 89.38 104 GLN A N 1
ATOM 816 C CA . GLN A 1 104 ? -13.397 2.731 16.981 1.00 89.38 104 GLN A CA 1
ATOM 817 C C . GLN A 1 104 ? -14.752 2.229 17.492 1.00 89.38 104 GLN A C 1
ATOM 819 O O . GLN A 1 104 ? -15.412 2.899 18.284 1.00 89.38 104 GLN A O 1
ATOM 824 N N . ARG A 1 105 ? -15.180 1.036 17.059 1.00 90.56 105 ARG A N 1
ATOM 825 C CA . ARG A 1 105 ? -16.429 0.418 17.524 1.00 90.56 105 ARG A CA 1
ATOM 826 C C . ARG A 1 105 ? -16.379 0.113 19.018 1.00 90.56 105 ARG A C 1
ATOM 828 O O . ARG A 1 105 ? -17.374 0.342 19.700 1.00 90.56 105 ARG A O 1
ATOM 835 N N . GLU A 1 106 ? -15.254 -0.396 19.508 1.00 92.25 106 GLU A N 1
ATOM 836 C CA . GLU A 1 106 ? -15.098 -0.719 20.924 1.00 92.25 106 GLU A CA 1
ATOM 837 C C . GLU A 1 106 ? -15.093 0.545 21.787 1.00 92.25 106 GLU A C 1
ATOM 839 O O . GLU A 1 106 ? -15.840 0.632 22.757 1.00 92.25 106 GLU A O 1
ATOM 844 N N . GLN A 1 107 ? -14.369 1.583 21.363 1.00 90.56 107 GLN A N 1
ATOM 845 C CA . GLN A 1 107 ? -14.409 2.891 22.018 1.00 90.56 107 GLN A CA 1
ATOM 846 C C . GLN A 1 107 ? -15.830 3.473 22.044 1.00 90.56 107 GLN A C 1
ATOM 848 O O . GLN A 1 107 ? -16.301 3.899 23.095 1.00 90.56 107 GLN A O 1
ATOM 853 N N . ASN A 1 108 ? -16.573 3.412 20.935 1.00 89.25 108 ASN A N 1
ATOM 854 C CA . ASN A 1 108 ? -17.963 3.880 20.894 1.00 89.25 108 ASN A CA 1
ATOM 855 C C . ASN A 1 108 ? -18.898 3.083 21.817 1.00 89.25 108 ASN A C 1
ATOM 857 O O . ASN A 1 108 ? -19.812 3.665 22.408 1.00 89.25 108 ASN A O 1
ATOM 861 N N . ARG A 1 109 ? -18.684 1.768 21.965 1.00 93.38 109 ARG A N 1
ATOM 862 C CA . ARG A 1 109 ? -19.433 0.942 22.926 1.00 93.38 109 ARG A CA 1
ATOM 863 C C . ARG A 1 109 ? -19.171 1.393 24.355 1.00 93.38 109 ARG A C 1
ATOM 865 O O . ARG A 1 109 ? -20.130 1.650 25.076 1.00 93.38 109 ARG A O 1
ATOM 872 N N . VAL A 1 110 ? -17.903 1.557 24.729 1.00 92.38 110 VAL A N 1
ATOM 873 C CA . VAL A 1 110 ? -17.508 2.031 26.063 1.00 92.38 110 VAL A CA 1
ATOM 874 C C . VAL A 1 110 ? -18.082 3.421 26.343 1.00 92.38 110 VAL A C 1
ATOM 876 O O . VAL A 1 110 ? -18.685 3.631 27.390 1.00 92.38 110 VAL A O 1
ATOM 879 N N . ILE A 1 111 ? -17.982 4.356 25.392 1.00 92.75 111 ILE A N 1
ATOM 880 C CA . ILE A 1 111 ? -18.547 5.709 25.526 1.00 92.75 111 ILE A CA 1
ATOM 881 C C . ILE A 1 111 ? -20.065 5.658 25.744 1.00 92.75 111 ILE A C 1
ATOM 883 O O . ILE A 1 111 ? -20.594 6.358 26.610 1.00 92.75 111 ILE A O 1
ATOM 887 N N . THR A 1 112 ? -20.774 4.828 24.974 1.00 91.62 112 THR A N 1
ATOM 888 C CA . THR A 1 112 ? -22.230 4.663 25.101 1.00 91.62 112 THR A CA 1
ATOM 889 C C . THR A 1 112 ? -22.602 4.090 26.466 1.00 91.62 112 THR A C 1
ATOM 891 O O . THR A 1 112 ? -23.556 4.558 27.089 1.00 91.62 112 THR A O 1
ATOM 894 N N . GLU A 1 113 ? -21.835 3.121 26.959 1.00 95.31 113 GLU A N 1
ATOM 895 C CA . GLU A 1 113 ? -22.105 2.477 28.241 1.00 95.31 113 GLU A CA 1
ATOM 896 C C . GLU A 1 113 ? -21.813 3.402 29.424 1.00 95.31 113 GLU A C 1
ATOM 898 O O . GLU A 1 113 ? -22.663 3.566 30.299 1.00 95.31 113 GLU A O 1
ATOM 903 N N . CYS A 1 114 ? -20.689 4.122 29.398 1.00 91.88 114 CYS A N 1
ATOM 904 C CA . CYS A 1 114 ? -20.411 5.188 30.359 1.00 91.88 114 CYS A CA 1
ATOM 905 C C . CYS A 1 114 ? -21.538 6.229 30.378 1.00 91.88 114 CYS A C 1
ATOM 907 O O . CYS A 1 114 ? -22.008 6.605 31.451 1.00 91.88 114 CYS A O 1
ATOM 909 N N . ARG A 1 115 ? -22.034 6.652 29.204 1.00 95.62 115 ARG A N 1
ATOM 910 C CA . ARG A 1 115 ? -23.168 7.583 29.108 1.00 95.62 115 ARG A CA 1
ATOM 911 C C . ARG A 1 115 ? -24.432 7.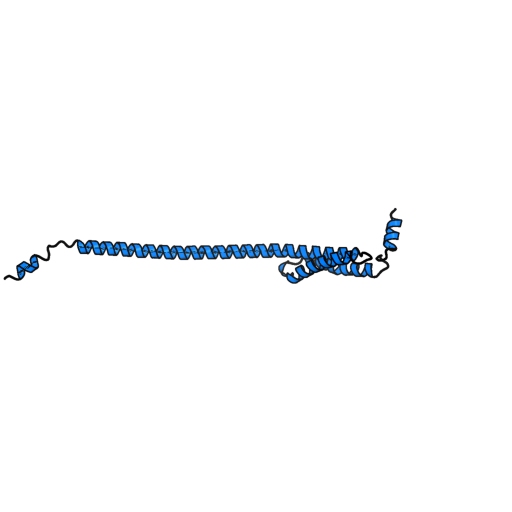007 29.753 1.00 95.62 115 ARG A C 1
ATOM 913 O O . ARG A 1 115 ? -25.079 7.719 30.516 1.00 95.62 115 ARG A O 1
ATOM 920 N N . ARG A 1 116 ? -24.775 5.738 29.502 1.00 94.50 116 ARG A N 1
ATOM 921 C CA . ARG A 1 116 ? -25.934 5.079 30.140 1.00 94.50 116 ARG A CA 1
ATOM 922 C C . ARG A 1 116 ? -25.807 5.019 31.658 1.00 94.50 116 ARG A C 1
ATOM 924 O O . ARG A 1 116 ? -26.788 5.275 32.355 1.00 94.50 116 ARG A O 1
ATOM 931 N N . VAL A 1 117 ? -24.617 4.706 32.170 1.00 93.44 117 VAL A N 1
ATOM 932 C CA . VAL A 1 117 ? -24.354 4.649 33.615 1.00 93.44 117 VAL A CA 1
ATOM 933 C C . VAL A 1 117 ? -24.488 6.033 34.250 1.00 93.44 117 VAL A C 1
ATOM 935 O O . VAL A 1 117 ? -25.116 6.153 35.299 1.00 93.44 117 VAL A O 1
ATOM 938 N N . VAL A 1 118 ? -23.954 7.080 33.615 1.00 94.56 118 VAL A N 1
ATOM 939 C CA . VAL A 1 118 ? -24.078 8.465 34.101 1.00 94.56 118 VAL A CA 1
ATOM 940 C C . VAL A 1 118 ? -25.540 8.910 34.118 1.00 94.56 118 VAL A C 1
ATOM 942 O O . VAL A 1 118 ? -26.019 9.353 35.156 1.00 94.56 118 VAL A O 1
ATOM 945 N N . VAL A 1 119 ? -26.276 8.705 33.021 1.00 94.56 119 VAL A N 1
ATOM 946 C CA . VAL A 1 119 ? -27.708 9.048 32.937 1.00 94.56 119 VAL A CA 1
ATOM 947 C C . VAL A 1 119 ? -28.525 8.287 33.983 1.00 94.56 119 VAL A C 1
ATOM 949 O O . VAL A 1 119 ? -29.361 8.877 34.657 1.00 94.56 119 VAL A O 1
ATOM 952 N N . SER A 1 120 ? -28.250 6.995 34.188 1.00 91.50 120 SER A N 1
ATOM 953 C CA . SER A 1 120 ? -28.946 6.194 35.207 1.00 91.50 120 SER A CA 1
ATOM 954 C C . SER A 1 120 ? -28.677 6.684 36.632 1.00 91.50 120 SER A C 1
ATOM 956 O O . SER A 1 120 ? -29.551 6.590 37.493 1.00 91.50 120 SER A O 1
ATOM 958 N N . ARG A 1 121 ? -27.468 7.190 36.906 1.00 93.62 121 ARG A N 1
ATOM 959 C CA . ARG A 1 121 ? -27.131 7.796 38.202 1.00 93.62 121 ARG A CA 1
ATOM 960 C C . ARG A 1 121 ? -27.841 9.132 38.402 1.00 93.62 121 ARG A C 1
ATOM 962 O O . ARG A 1 121 ? -28.267 9.402 39.520 1.00 93.62 121 ARG A O 1
ATOM 969 N N . GLU A 1 122 ? -28.000 9.917 37.343 1.00 92.69 122 GLU A N 1
ATOM 970 C CA . GLU A 1 122 ? -28.704 11.199 37.398 1.00 92.69 122 GLU A CA 1
ATOM 971 C C . GLU A 1 122 ? -30.206 11.012 37.629 1.00 92.69 122 GLU A C 1
ATOM 973 O O . GLU A 1 122 ? -30.738 11.538 38.599 1.00 92.69 122 GLU A O 1
ATOM 978 N N . LEU A 1 123 ? -30.852 10.122 36.867 1.00 93.12 123 LEU A N 1
ATOM 979 C CA . LEU A 1 123 ? -32.250 9.733 37.099 1.00 93.12 123 LEU A CA 1
ATOM 980 C C . LEU A 1 123 ? -32.484 9.210 38.521 1.00 93.12 123 LEU A C 1
ATOM 982 O O . LEU A 1 123 ? -33.508 9.492 39.143 1.00 93.12 123 LEU A O 1
ATOM 986 N N . ARG A 1 124 ? -31.535 8.432 39.061 1.00 91.12 124 ARG A N 1
ATOM 987 C CA . ARG A 1 124 ? -31.618 7.954 40.446 1.00 91.12 124 ARG A CA 1
ATOM 988 C C . ARG A 1 124 ? -31.534 9.108 41.450 1.00 91.12 124 ARG A C 1
ATOM 990 O O . ARG A 1 124 ? -32.216 9.033 42.467 1.00 91.12 124 ARG A O 1
ATOM 997 N N . ARG A 1 125 ? -30.722 10.141 41.190 1.00 90.56 125 ARG A N 1
ATOM 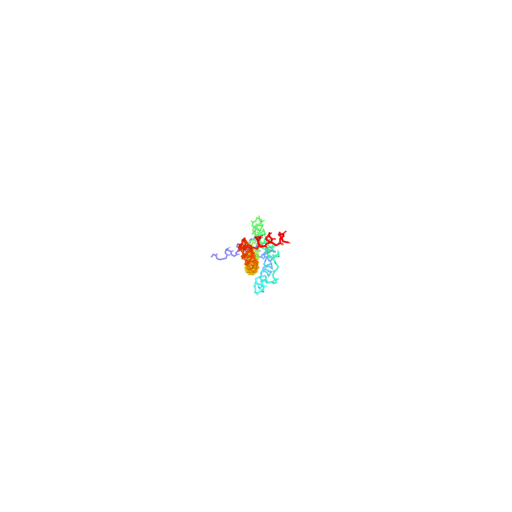998 C CA . ARG A 1 125 ? -30.655 11.348 42.030 1.00 90.56 125 ARG A CA 1
ATOM 999 C C . ARG A 1 125 ? -31.962 12.136 41.985 1.00 90.56 125 ARG A C 1
ATOM 1001 O O . ARG A 1 125 ? -32.518 12.393 43.048 1.00 90.56 125 ARG A O 1
ATOM 1008 N N . GLU A 1 126 ? -32.507 12.389 40.798 1.00 88.94 126 GLU A N 1
ATOM 1009 C CA . GLU A 1 126 ? -33.790 13.092 40.637 1.00 88.94 126 GLU A CA 1
ATOM 1010 C C . GLU A 1 126 ? -34.946 12.372 41.353 1.00 88.94 126 GLU A C 1
ATOM 1012 O O . GLU A 1 126 ? -35.775 13.001 42.010 1.00 88.94 126 GLU A O 1
ATOM 1017 N N . MET A 1 127 ? -34.997 11.033 41.294 1.00 89.00 127 MET A N 1
ATOM 1018 C CA . MET A 1 127 ? -36.019 10.262 42.015 1.00 89.00 127 MET A CA 1
ATOM 1019 C C . MET A 1 127 ? -35.920 10.384 43.540 1.00 89.00 127 MET A C 1
ATOM 1021 O O . MET A 1 1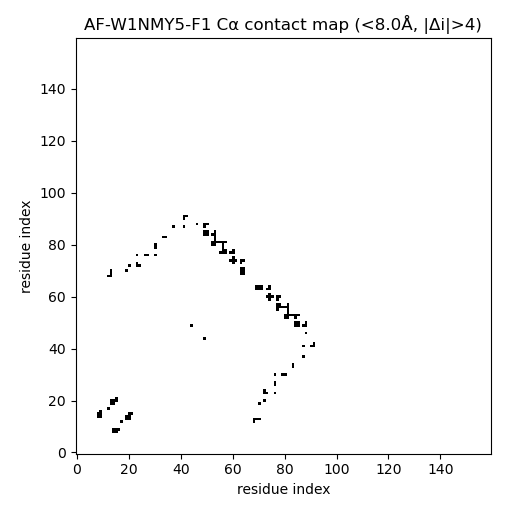27 ? -36.946 10.292 44.216 1.00 89.00 127 MET A O 1
ATOM 1025 N N . ILE A 1 128 ? -34.712 10.536 44.090 1.00 84.06 128 ILE A N 1
ATOM 1026 C CA . ILE A 1 128 ? -34.508 10.726 45.533 1.00 84.06 128 ILE A CA 1
ATOM 1027 C C . ILE A 1 128 ? -34.976 12.128 45.931 1.00 84.06 128 ILE A C 1
ATOM 1029 O O . ILE A 1 128 ? -35.786 12.250 46.848 1.00 84.06 128 ILE A O 1
ATOM 1033 N N . GLU A 1 129 ? -34.554 13.153 45.191 1.00 86.44 129 GLU A N 1
ATOM 1034 C CA . GLU A 1 129 ? -34.905 14.555 45.446 1.00 86.44 129 GLU A CA 1
ATOM 1035 C C . GLU A 1 129 ? -36.425 14.788 45.381 1.00 86.44 129 GLU A C 1
ATOM 1037 O O . GLU A 1 129 ? -37.018 15.374 46.288 1.00 86.44 129 GLU A O 1
ATOM 1042 N N . ASN A 1 130 ? -37.105 14.209 44.385 1.00 82.00 130 ASN A N 1
ATOM 1043 C CA . ASN A 1 130 ? -38.561 14.318 44.256 1.00 82.00 130 ASN A CA 1
ATOM 1044 C C . ASN A 1 130 ? -39.318 13.603 45.402 1.00 82.00 130 ASN A C 1
ATOM 1046 O O . ASN A 1 130 ? -40.427 13.986 45.786 1.00 82.00 130 ASN A O 1
ATOM 1050 N N . LYS A 1 131 ? -38.717 12.557 45.990 1.00 81.75 131 LYS A N 1
ATOM 1051 C CA . LYS A 1 131 ? -39.276 11.855 47.157 1.00 81.75 131 LYS A CA 1
ATOM 1052 C C . LYS A 1 131 ? -39.166 12.684 48.435 1.00 81.75 131 LYS A C 1
ATOM 1054 O O . LYS A 1 131 ? -40.104 12.672 49.233 1.00 81.75 131 LYS A O 1
ATOM 1059 N N . GLU A 1 132 ? -38.041 13.366 48.633 1.00 76.25 132 GLU A N 1
ATOM 1060 C CA . GLU A 1 132 ? -37.829 14.250 49.782 1.00 76.25 132 GLU A CA 1
ATOM 1061 C C . GLU A 1 132 ? -38.770 15.460 49.719 1.00 76.25 132 GLU A C 1
ATOM 1063 O O . GLU A 1 132 ? -39.486 15.706 50.692 1.00 76.25 132 GLU A O 1
ATOM 1068 N N . GLY A 1 133 ? -38.925 16.088 48.545 1.00 69.00 133 GLY A N 1
ATOM 1069 C CA . GLY A 1 133 ? -39.880 17.185 48.334 1.00 69.00 133 GLY A CA 1
ATOM 1070 C C . GLY A 1 133 ? -41.333 16.823 48.687 1.00 69.00 133 GLY A C 1
ATOM 1071 O O . GLY A 1 133 ? -41.987 17.533 49.451 1.00 69.00 133 GLY A O 1
ATOM 1072 N N . CYS A 1 134 ? -41.830 15.662 48.238 1.00 61.22 134 CYS A N 1
ATOM 1073 C CA . CYS A 1 134 ? -43.187 15.192 48.570 1.00 61.22 134 CYS A CA 1
ATOM 1074 C C . CYS A 1 134 ? -43.365 14.853 50.069 1.00 61.22 134 CYS A C 1
ATOM 1076 O O . CYS A 1 134 ? -44.474 14.914 50.617 1.00 61.22 134 CYS A O 1
ATOM 1078 N N . GLY A 1 135 ? -42.285 14.455 50.750 1.00 62.00 135 GLY A N 1
ATOM 1079 C CA . GLY A 1 135 ? -42.279 14.217 52.193 1.00 62.00 135 GLY A CA 1
ATOM 1080 C C . GLY A 1 135 ? -42.324 15.515 53.002 1.00 62.00 135 GLY A C 1
ATOM 1081 O O . GLY A 1 135 ? -43.005 15.586 54.029 1.00 62.00 135 GLY A O 1
ATOM 1082 N N . GLU A 1 136 ? -41.634 16.544 52.526 1.00 60.50 136 GLU A N 1
ATOM 1083 C CA . GLU A 1 136 ? -41.549 17.852 53.168 1.00 60.50 136 GLU A CA 1
ATOM 1084 C C . GLU A 1 136 ? -42.831 18.675 52.966 1.00 60.50 136 GLU A C 1
ATOM 1086 O O . GLU A 1 136 ? -43.369 19.200 53.945 1.00 60.50 136 GLU A O 1
ATOM 1091 N N . GLU A 1 137 ? -43.431 18.649 51.769 1.00 59.25 137 GLU A N 1
ATOM 1092 C CA . GLU A 1 137 ? -44.775 19.201 51.523 1.00 59.25 137 GLU A CA 1
ATOM 1093 C C . GLU A 1 137 ? -45.837 18.561 52.428 1.00 59.25 137 GLU A C 1
ATOM 1095 O O . GLU A 1 137 ? -46.662 19.260 53.022 1.00 59.25 137 GLU A O 1
ATOM 1100 N N . ARG A 1 138 ? -45.799 17.233 52.620 1.00 54.91 138 ARG A N 1
ATOM 1101 C CA . ARG A 1 138 ? -46.726 16.548 53.539 1.00 54.91 138 ARG A CA 1
ATOM 1102 C C . ARG A 1 138 ? -46.530 16.959 54.999 1.00 54.91 138 ARG A C 1
ATOM 1104 O O . ARG A 1 138 ? -47.515 17.079 55.732 1.00 54.91 138 ARG A O 1
ATOM 1111 N N . LYS A 1 139 ? -45.291 17.200 55.441 1.00 55.09 139 LYS A N 1
ATOM 1112 C CA . LYS A 1 139 ? -45.012 17.714 56.794 1.00 55.09 139 LYS A CA 1
ATOM 1113 C C . LYS A 1 139 ? -45.466 19.167 56.957 1.00 55.09 139 LYS A C 1
ATOM 1115 O O . LYS A 1 139 ? -46.025 19.493 58.005 1.00 55.09 139 LYS A O 1
ATOM 1120 N N . GLY A 1 140 ? -45.290 20.006 55.936 1.00 54.00 140 GLY A N 1
ATOM 1121 C CA . GLY A 1 140 ? -45.797 21.382 55.905 1.00 54.00 140 GLY A CA 1
ATOM 1122 C C . GLY A 1 140 ? -47.323 21.430 55.997 1.00 54.00 140 GLY A C 1
ATOM 1123 O O . GLY A 1 140 ? -47.880 22.058 56.899 1.00 54.00 140 GLY A O 1
ATOM 1124 N N . GLN A 1 141 ? -48.007 20.642 55.167 1.00 51.78 141 GLN A N 1
ATOM 1125 C CA . GLN A 1 141 ? -49.469 20.592 55.133 1.00 51.78 141 GLN A CA 1
ATOM 1126 C C . GLN A 1 141 ? -50.088 19.969 56.401 1.00 51.78 141 GLN A C 1
ATOM 1128 O O . GLN A 1 141 ? -51.200 20.328 56.794 1.00 51.78 141 GLN A O 1
ATOM 1133 N N . SER A 1 142 ? -49.369 19.076 57.092 1.00 47.88 142 SER A N 1
ATOM 1134 C CA . SER A 1 142 ? -49.797 18.529 58.388 1.00 47.88 142 SER A CA 1
ATOM 1135 C C . SER A 1 142 ? -49.536 19.473 59.573 1.00 47.88 142 SER A C 1
ATOM 1137 O O . SER A 1 142 ? -50.201 19.335 60.602 1.00 47.88 142 SER A O 1
ATOM 1139 N N . ARG A 1 143 ? -48.598 20.426 59.466 1.00 49.56 143 ARG A N 1
ATOM 1140 C CA . ARG A 1 143 ? -48.346 21.446 60.503 1.00 49.56 143 ARG A CA 1
ATOM 1141 C C . ARG A 1 143 ? -49.349 22.595 60.442 1.00 49.56 143 ARG A C 1
ATOM 1143 O O . ARG A 1 143 ? -49.752 23.091 61.491 1.00 49.56 143 ARG A O 1
ATOM 1150 N N . GLU A 1 144 ? -49.785 22.973 59.245 1.00 52.12 144 GLU A N 1
ATOM 1151 C CA . GLU A 1 144 ? -50.731 24.077 59.043 1.00 52.12 144 GLU A CA 1
ATOM 1152 C C . GLU A 1 144 ? -52.181 23.714 59.420 1.00 52.12 144 GLU A C 1
ATOM 1154 O O . GLU A 1 144 ? -52.963 24.566 59.831 1.00 52.12 144 GLU A O 1
ATOM 1159 N N . LYS A 1 145 ? -52.534 22.421 59.415 1.00 49.25 145 LYS A N 1
ATOM 1160 C CA . LYS A 1 145 ? -53.865 21.927 59.811 1.00 49.25 145 LYS A CA 1
ATOM 1161 C C . LYS A 1 145 ? -54.058 21.694 61.317 1.00 49.25 145 LYS A C 1
ATOM 1163 O O . LYS A 1 145 ? -54.952 20.938 61.682 1.00 49.25 145 LYS A O 1
ATOM 1168 N N . ARG A 1 146 ? -53.284 22.314 62.220 1.00 46.34 146 ARG A N 1
ATOM 1169 C CA . ARG A 1 146 ? -53.606 22.309 63.665 1.00 46.34 146 ARG A CA 1
ATOM 1170 C C . ARG A 1 146 ? -54.657 23.401 63.930 1.00 46.34 146 ARG A C 1
ATOM 1172 O O . ARG A 1 146 ? -54.288 24.572 64.002 1.00 46.34 146 ARG A O 1
ATOM 1179 N N . PRO A 1 147 ? -55.960 23.073 64.053 1.00 46.62 147 PRO A N 1
ATOM 1180 C CA . PRO A 1 147 ? -56.985 24.093 64.185 1.00 46.62 147 PRO A CA 1
ATOM 1181 C C . PRO A 1 147 ? -56.858 24.783 65.545 1.00 46.62 147 PRO A C 1
ATOM 1183 O O . PRO A 1 147 ? -56.498 24.170 66.552 1.00 46.62 147 PRO A O 1
ATOM 1186 N N . LYS A 1 148 ? -57.172 26.078 65.530 1.00 55.06 148 LYS A N 1
ATOM 1187 C CA . LYS A 1 148 ? -57.105 27.100 66.584 1.00 55.06 148 LYS A CA 1
ATOM 1188 C C . LYS A 1 148 ? -57.930 26.787 67.854 1.00 55.06 148 LYS A C 1
ATOM 1190 O O . LYS A 1 148 ? -58.708 27.618 68.293 1.00 55.06 148 LYS A O 1
ATOM 1195 N N . LYS A 1 149 ? -57.802 25.599 68.456 1.00 48.84 149 LYS A N 1
ATOM 1196 C CA . LYS A 1 149 ? -58.521 25.210 69.690 1.00 48.84 149 LYS A CA 1
ATOM 1197 C C . LYS A 1 149 ? -57.636 25.102 70.934 1.00 48.84 149 LYS A C 1
ATOM 1199 O O . LYS A 1 149 ? -58.153 24.871 72.022 1.00 48.84 149 LYS A O 1
ATOM 1204 N N . LEU A 1 150 ? -56.321 25.286 70.796 1.00 50.53 150 LEU A N 1
ATOM 1205 C CA . LEU A 1 150 ? -55.388 25.235 71.928 1.00 50.53 150 LEU A CA 1
ATOM 1206 C C . LEU A 1 150 ? -55.025 26.619 72.495 1.00 50.53 150 LEU A C 1
ATOM 1208 O O . LEU A 1 150 ? -54.430 26.683 73.556 1.00 50.53 150 LEU A O 1
ATOM 1212 N N . VAL A 1 151 ? -55.402 27.718 71.829 1.00 53.75 151 VAL A N 1
ATOM 1213 C CA . VAL A 1 151 ? -55.067 29.080 72.295 1.00 53.75 151 VAL A CA 1
ATOM 1214 C C . VAL A 1 151 ? -56.161 29.685 73.186 1.00 53.75 151 VAL A C 1
ATOM 1216 O O . VAL A 1 151 ? -55.844 30.436 74.100 1.00 53.75 151 VAL A O 1
ATOM 1219 N N . GLU A 1 152 ? -57.434 29.305 73.028 1.00 53.78 152 GLU A N 1
ATOM 1220 C CA . GLU A 1 152 ? -58.503 29.811 73.913 1.00 53.78 152 GLU A CA 1
ATOM 1221 C C . GLU A 1 152 ? -58.497 29.193 75.320 1.00 53.78 152 GLU A C 1
ATOM 1223 O O . GLU A 1 152 ? -58.959 29.819 76.271 1.00 53.78 152 GLU A O 1
ATOM 1228 N N . ARG A 1 153 ? -57.936 27.989 75.498 1.00 49.56 153 ARG A N 1
ATOM 1229 C CA . ARG A 1 153 ? -57.851 27.357 76.829 1.00 49.56 153 ARG A CA 1
ATOM 1230 C C . ARG A 1 153 ? -56.745 27.934 77.714 1.00 49.56 153 ARG A C 1
ATOM 1232 O O . ARG A 1 153 ? -56.816 27.766 78.929 1.00 49.56 153 ARG A O 1
ATOM 1239 N N . GLU A 1 154 ? -55.769 28.632 77.136 1.00 52.44 154 GLU A N 1
ATOM 1240 C CA . GLU A 1 154 ? -54.672 29.247 77.892 1.00 52.44 154 GLU A CA 1
ATOM 1241 C C . GLU A 1 154 ? -55.070 30.613 78.488 1.00 52.44 154 GLU A C 1
ATOM 1243 O O . GLU A 1 154 ? -54.533 31.016 79.518 1.00 52.44 154 GLU A O 1
ATOM 1248 N N . ILE A 1 155 ? -56.051 31.310 77.896 1.00 53.94 155 ILE A N 1
ATOM 1249 C CA . ILE A 1 155 ? -56.524 32.618 78.388 1.00 53.94 155 ILE A CA 1
ATOM 1250 C C . ILE A 1 155 ? -57.499 32.447 79.567 1.00 53.94 155 ILE A C 1
ATOM 1252 O O . ILE A 1 155 ? -57.444 33.212 80.525 1.00 53.94 155 ILE A O 1
ATOM 1256 N N . ALA A 1 156 ? -58.308 31.382 79.582 1.00 53.84 156 ALA A N 1
ATOM 1257 C CA . ALA A 1 156 ? -59.262 31.118 80.667 1.00 53.84 156 ALA A CA 1
ATOM 1258 C C . ALA A 1 156 ? -58.619 30.662 81.997 1.00 53.84 156 ALA A C 1
ATOM 1260 O O . ALA A 1 156 ? -59.294 30.636 83.022 1.00 53.84 156 ALA A O 1
ATOM 1261 N N . LYS A 1 157 ? -57.326 30.308 82.011 1.00 54.88 157 LYS A N 1
ATOM 1262 C CA . LYS A 1 157 ? -56.608 29.869 83.226 1.00 54.88 157 LYS A CA 1
ATOM 1263 C C . LYS A 1 157 ? -55.790 30.963 83.917 1.00 54.88 157 LYS A C 1
ATOM 1265 O O . LYS A 1 157 ? -55.208 30.693 84.959 1.00 54.88 157 LYS A O 1
ATOM 1270 N N . ARG A 1 158 ? -55.733 32.179 83.362 1.00 53.31 158 ARG A N 1
ATOM 1271 C CA . ARG A 1 158 ? -55.004 33.318 83.956 1.00 53.31 158 ARG A CA 1
ATOM 1272 C C . ARG A 1 158 ? -55.895 34.318 84.710 1.00 53.31 158 ARG A C 1
ATOM 1274 O O . ARG A 1 158 ? -55.380 35.331 85.167 1.00 53.31 158 ARG A O 1
ATOM 1281 N N . SER A 1 159 ? -57.194 34.043 84.857 1.00 54.09 159 SER A N 1
ATOM 1282 C CA . SER A 1 159 ? -58.157 34.925 85.547 1.00 54.09 159 SER A CA 1
ATOM 1283 C C . SER A 1 159 ? -58.811 34.312 86.793 1.00 54.09 159 SER A C 1
ATOM 1285 O O . SER A 1 159 ? -59.904 34.736 87.157 1.00 54.09 159 SER A O 1
ATOM 1287 N N . CYS A 1 160 ? -58.168 33.352 87.462 1.00 40.91 160 CYS A N 1
ATOM 1288 C CA . CYS A 1 160 ? -58.595 32.911 88.791 1.00 40.91 160 CYS A CA 1
ATOM 1289 C C . CYS A 1 160 ? -57.426 32.942 89.771 1.00 40.91 160 CYS A C 1
ATOM 1291 O O . CYS A 1 160 ? -56.304 32.594 89.335 1.00 40.91 160 CYS A O 1
#

Organism: Amborella trichopoda (NCBI:txid13333)

Secondary structure (DSSP, 8-state):
-HHHHHHHHHSSTTSTTSHHHHHHHHHHHHHHHHHHGGGS-GGGS-HHHHHHHHHHHHHHHHHHHHSSSP-HHHHHHHHHHHHHHHHHHHHHHHHHHHHHHHHHHHHHHHHHHHHHHHHHHHHHHHHHHHHHHHHHHHHHHHHHT--S-SSHHHHTTS--

Sequence (160 aa):
MAGAKLQALWNHPAGPKTIHFWAPTFKWGISLANVADFSKPPEKISYPQQIAVACTGVIWSRYSTIIIPKNWNLFSVNVAMAGTGLYQLSRKIRVTARAIVRYQREQNRVITECRRVVVSRELRREMIENKEGCGEERKGQSREKRPKKLVEREIAKRSC